Protein AF-X1THN0-F1 (afdb_monomer_lite)

Sequence (80 aa):
MLQETLLRLDGIDPGIPQLDPVLVCNEVHRFLVADQAKEINKPLRSIILEPEGRNTAPALTVVAQALMDQAEDAVMVMMP

Organism: NCBI:txid412755

Foldseek 3Di:
DLLVQLVVVVVPDPVDDDDQAEAEDAPVCVVVNVVSCVVNPGDHPYYHHDPDCPDDPVRVVVVCVVCVVVDDPDDDDDDD

pLDDT: mean 91.95, std 4.07, range [78.5, 97.69]

Secondary structure (DSSP, 8-state):
-THHHHHHGGGS-TTS--PPPEEEEEGGGHHHHHHHHHHTT---SEEEEESS---HHHHHHHHHHHHTTT-TTPPP----

Structure (mmCIF, N/CA/C/O backbone):
data_AF-X1THN0-F1
#
_entry.id   AF-X1THN0-F1
#
loop_
_atom_site.group_PDB
_atom_site.id
_atom_site.type_symbol
_atom_site.label_atom_id
_atom_site.label_alt_id
_atom_site.label_comp_id
_atom_site.label_asym_id
_atom_site.label_entity_id
_atom_site.label_seq_id
_atom_site.pdbx_PDB_ins_code
_atom_site.Cartn_x
_atom_site.Cartn_y
_atom_site.Cartn_z
_atom_site.occupancy
_atom_site.B_iso_or_equiv
_atom_site.auth_seq_id
_atom_site.auth_comp_id
_atom_site.auth_asym_id
_atom_site.auth_atom_id
_atom_site.pdbx_PDB_model_num
ATOM 1 N N . MET A 1 1 ? 1.786 13.612 -3.450 1.00 78.50 1 MET A N 1
ATOM 2 C CA . MET A 1 1 ? 2.642 12.553 -4.049 1.00 78.50 1 MET A CA 1
ATOM 3 C C . MET A 1 1 ? 3.054 11.560 -2.957 1.00 78.50 1 MET A C 1
ATOM 5 O O . MET A 1 1 ? 3.130 11.974 -1.809 1.00 78.50 1 MET A O 1
ATOM 9 N N . LEU A 1 2 ? 3.240 10.274 -3.300 1.00 94.62 2 LEU A N 1
ATOM 10 C CA . LEU A 1 2 ? 3.218 9.055 -2.448 1.00 94.62 2 LEU A CA 1
ATOM 11 C C . LEU A 1 2 ? 3.101 9.219 -0.916 1.00 94.62 2 LEU A C 1
ATOM 13 O O . LEU A 1 2 ? 2.084 8.806 -0.366 1.00 94.62 2 LEU A O 1
ATOM 17 N N . GLN A 1 3 ? 4.095 9.789 -0.221 1.00 96.62 3 GLN A N 1
ATOM 18 C CA . GLN A 1 3 ? 4.055 9.973 1.242 1.00 9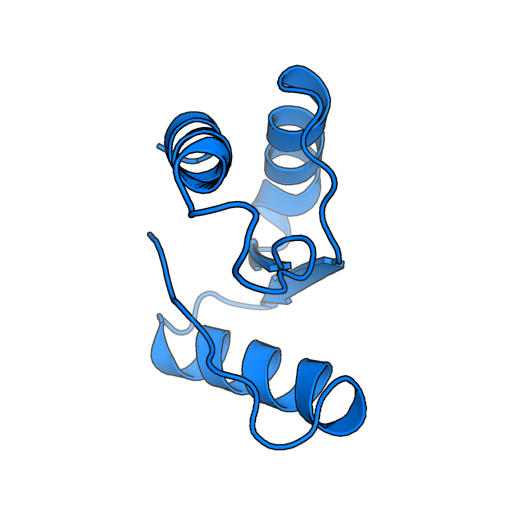6.62 3 GLN A CA 1
ATOM 19 C C . GLN A 1 3 ? 2.789 10.704 1.714 1.00 96.62 3 GLN A C 1
ATOM 21 O O . GLN A 1 3 ? 2.130 10.261 2.649 1.00 96.62 3 GLN A O 1
ATOM 26 N N . GLU A 1 4 ? 2.379 11.767 1.021 1.00 96.69 4 GLU A N 1
ATOM 27 C CA . GLU A 1 4 ? 1.132 12.486 1.319 1.00 96.69 4 GLU A CA 1
ATOM 28 C C . GLU A 1 4 ? -0.105 11.602 1.094 1.00 96.69 4 GLU A C 1
ATOM 30 O O . GLU A 1 4 ? -1.087 11.706 1.823 1.00 96.69 4 GLU A O 1
ATOM 35 N N . THR A 1 5 ? -0.078 10.712 0.094 1.00 96.25 5 THR A N 1
ATOM 36 C CA . THR A 1 5 ? -1.159 9.740 -0.140 1.00 96.25 5 THR A CA 1
ATOM 37 C C . THR A 1 5 ? -1.244 8.735 1.007 1.00 96.25 5 THR A C 1
ATOM 39 O O . THR A 1 5 ? -2.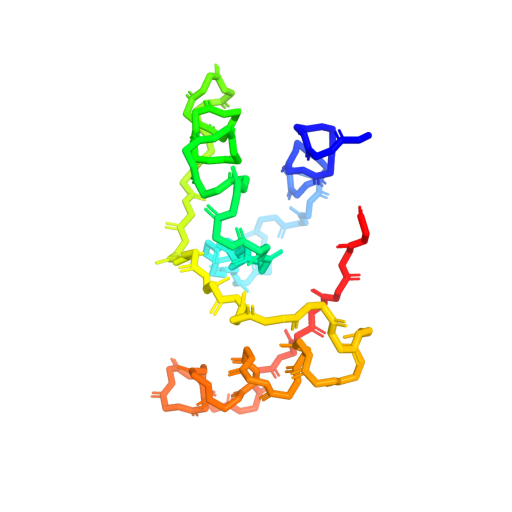338 8.484 1.501 1.00 96.25 5 THR A O 1
ATOM 42 N N . LEU A 1 6 ? -0.107 8.234 1.494 1.00 96.38 6 LEU A N 1
ATOM 43 C CA . LEU A 1 6 ? -0.057 7.323 2.641 1.00 96.38 6 LEU A CA 1
ATOM 44 C C . LEU A 1 6 ? -0.474 8.000 3.956 1.00 96.38 6 LEU A C 1
ATOM 46 O O . LEU A 1 6 ? -1.143 7.380 4.783 1.00 96.38 6 LEU A O 1
ATOM 50 N N . LEU A 1 7 ? -0.108 9.268 4.163 1.00 96.12 7 LEU A N 1
ATOM 51 C CA . LEU A 1 7 ? -0.516 10.042 5.342 1.00 96.12 7 LEU A CA 1
ATOM 52 C C . LEU A 1 7 ? -2.019 10.343 5.347 1.00 96.12 7 LEU A C 1
ATOM 54 O O . LEU A 1 7 ? -2.632 10.332 6.408 1.00 96.12 7 LEU A O 1
ATOM 58 N N . ARG A 1 8 ? -2.653 10.524 4.179 1.00 95.12 8 ARG A N 1
ATOM 59 C CA . ARG A 1 8 ? -4.117 10.700 4.095 1.00 95.12 8 ARG A CA 1
ATOM 60 C C . ARG A 1 8 ? -4.909 9.512 4.647 1.00 95.12 8 ARG A C 1
ATOM 62 O O . ARG A 1 8 ? -6.046 9.713 5.063 1.00 95.12 8 ARG A O 1
ATOM 69 N N . LEU A 1 9 ? -4.321 8.314 4.691 1.00 93.69 9 LEU A N 1
ATOM 70 C CA . LEU A 1 9 ? -4.960 7.138 5.287 1.00 93.69 9 LEU A CA 1
ATOM 71 C C . LEU A 1 9 ? -5.185 7.292 6.801 1.00 93.69 9 LEU A C 1
ATOM 73 O O . LEU A 1 9 ? -6.134 6.717 7.318 1.00 93.69 9 LEU A O 1
ATOM 77 N N . ASP A 1 10 ? -4.402 8.127 7.501 1.00 93.00 10 ASP A N 1
ATOM 78 C CA . ASP A 1 10 ? -4.619 8.398 8.939 1.00 93.00 10 ASP A CA 1
ATOM 79 C C . ASP A 1 10 ? -5.927 9.151 9.212 1.00 93.00 10 ASP A C 1
ATOM 81 O O . ASP A 1 10 ? -6.373 9.232 10.354 1.00 93.00 10 ASP A O 1
ATOM 85 N N . GLY A 1 11 ? -6.533 9.735 8.175 1.00 92.56 11 GLY A N 1
ATOM 86 C CA . GLY A 1 11 ? -7.815 10.424 8.272 1.00 92.56 11 GLY A CA 1
ATOM 87 C C . GLY A 1 11 ? -9.032 9.505 8.152 1.00 92.56 11 GLY A C 1
ATOM 88 O O . GLY A 1 11 ? -10.153 10.001 8.259 1.00 92.56 11 GLY A O 1
ATOM 89 N N . ILE A 1 12 ? -8.849 8.206 7.890 1.00 91.94 12 ILE A N 1
ATOM 90 C CA . ILE A 1 12 ? -9.961 7.251 7.824 1.00 91.94 12 ILE A CA 1
ATOM 91 C C . ILE A 1 12 ? -10.441 6.955 9.249 1.00 91.94 12 ILE A C 1
ATOM 93 O O . ILE A 1 12 ? -9.633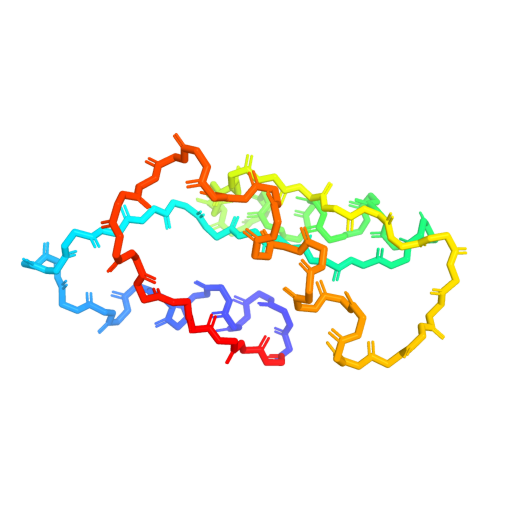 6.753 10.153 1.00 91.94 12 ILE A O 1
ATOM 97 N N . ASP A 1 13 ? -11.762 6.922 9.440 1.00 93.44 13 ASP A N 1
ATOM 98 C CA . ASP A 1 13 ? -12.383 6.627 10.733 1.00 93.44 13 ASP A CA 1
ATOM 99 C C . ASP A 1 13 ? -11.815 5.319 11.331 1.00 93.44 13 ASP A C 1
ATOM 101 O O . ASP A 1 13 ? -11.927 4.263 10.697 1.00 93.44 13 ASP A O 1
A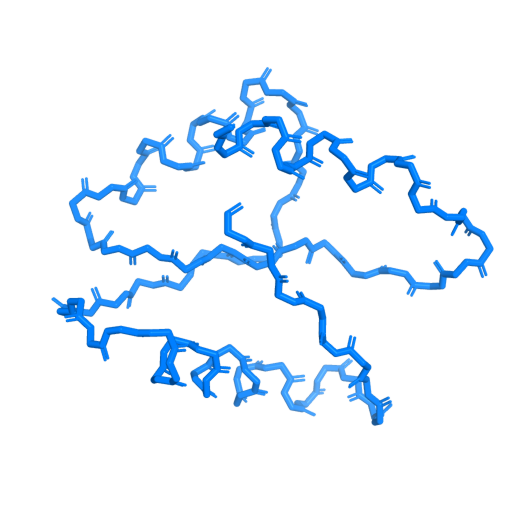TOM 105 N N . PRO A 1 14 ? -11.218 5.354 12.541 1.00 89.62 14 PRO A N 1
ATOM 106 C CA . PRO A 1 14 ? -10.655 4.168 13.184 1.00 89.62 14 PRO A CA 1
ATOM 107 C C . PRO A 1 14 ? -11.708 3.104 13.537 1.00 89.62 14 PRO A C 1
ATOM 109 O O . PRO A 1 14 ? -11.344 1.966 13.825 1.00 89.62 14 PRO A O 1
ATOM 112 N N . GLY A 1 15 ? -13.003 3.442 13.516 1.00 93.31 15 GLY A N 1
ATOM 113 C CA . GLY A 1 15 ? -14.103 2.484 13.644 1.00 93.31 15 GLY A CA 1
ATOM 114 C C . GLY A 1 15 ? -14.307 1.596 12.412 1.00 93.31 15 GLY A C 1
ATOM 115 O O . GLY A 1 15 ? -15.019 0.595 12.499 1.00 93.31 15 GLY A O 1
ATOM 116 N N . ILE A 1 16 ? -13.685 1.930 11.276 1.00 90.31 16 ILE A N 1
ATOM 117 C CA . ILE A 1 16 ? -13.704 1.118 10.058 1.00 90.31 16 ILE A CA 1
ATOM 118 C C . ILE A 1 16 ? -12.509 0.152 10.100 1.00 90.31 16 ILE A C 1
ATOM 120 O O . ILE A 1 16 ? -11.368 0.619 10.154 1.00 90.31 16 ILE A O 1
ATOM 124 N N . PRO A 1 17 ? -12.726 -1.179 10.043 1.00 89.12 17 PRO A N 1
ATOM 125 C CA . PRO A 1 17 ? -11.640 -2.148 9.941 1.00 89.12 17 PRO A CA 1
ATOM 126 C C . PRO A 1 17 ? -10.812 -1.908 8.679 1.00 89.12 17 PRO A C 1
ATOM 128 O O . PRO A 1 17 ? -11.340 -1.897 7.568 1.00 89.12 17 PRO A O 1
ATOM 131 N N . GLN A 1 18 ? -9.509 -1.724 8.858 1.00 88.94 18 GLN A N 1
ATOM 132 C CA . GLN A 1 18 ? -8.573 -1.422 7.781 1.00 88.94 18 GLN A CA 1
ATOM 133 C C . GLN A 1 18 ? -7.431 -2.433 7.775 1.00 88.94 18 GLN A C 1
ATOM 135 O O . GLN A 1 18 ? -6.993 -2.918 8.819 1.00 88.94 18 GLN A O 1
ATOM 140 N N . LEU A 1 19 ? -6.941 -2.734 6.577 1.00 89.94 19 LEU A N 1
ATOM 141 C CA . LEU A 1 19 ? -5.697 -3.464 6.371 1.00 89.94 19 LEU A CA 1
ATOM 142 C C . LEU A 1 19 ? -4.610 -2.472 5.955 1.00 89.94 19 LEU A C 1
ATOM 144 O O . LEU A 1 19 ? -4.908 -1.467 5.308 1.00 89.94 19 LEU A O 1
ATOM 148 N N . ASP A 1 20 ? -3.351 -2.786 6.269 1.00 93.44 20 ASP A N 1
ATOM 149 C CA . ASP A 1 20 ? -2.218 -2.001 5.773 1.00 93.44 20 ASP A CA 1
ATOM 150 C C . ASP A 1 20 ? -2.248 -1.901 4.233 1.00 93.44 20 ASP A C 1
ATOM 152 O O . ASP A 1 20 ? -2.619 -2.870 3.554 1.00 93.44 20 ASP A O 1
ATOM 156 N N . PRO A 1 21 ? -1.841 -0.757 3.658 1.00 94.69 21 PRO A N 1
ATOM 157 C CA . PRO A 1 21 ? -1.938 -0.514 2.225 1.00 94.69 21 PRO A CA 1
ATOM 158 C C . PRO A 1 21 ? -1.018 -1.429 1.410 1.00 94.69 21 PRO A C 1
ATOM 160 O O . PRO A 1 21 ? 0.063 -1.834 1.848 1.00 94.69 21 PRO A O 1
ATOM 163 N N . VAL A 1 22 ? -1.440 -1.705 0.177 1.00 95.12 22 VAL A N 1
ATOM 164 C CA . VAL A 1 22 ? -0.631 -2.366 -0.852 1.00 95.12 22 VAL A CA 1
ATOM 165 C C . VAL A 1 22 ? -0.152 -1.311 -1.841 1.00 95.12 22 VAL A C 1
ATOM 167 O O . VAL A 1 22 ? -0.959 -0.545 -2.364 1.00 95.12 22 VAL A O 1
ATOM 170 N N . LEU A 1 23 ? 1.152 -1.278 -2.113 1.00 95.62 23 LEU A N 1
ATOM 171 C CA . LEU A 1 23 ? 1.711 -0.431 -3.168 1.00 95.62 23 LEU A CA 1
ATOM 172 C C . LEU A 1 23 ? 1.954 -1.245 -4.432 1.00 95.62 23 LEU A C 1
ATOM 174 O O . LEU A 1 23 ? 2.473 -2.357 -4.369 1.00 95.62 23 LEU A O 1
ATOM 178 N N . VAL A 1 24 ? 1.637 -0.657 -5.582 1.00 94.25 24 VAL A N 1
ATOM 179 C CA . VAL A 1 24 ? 1.989 -1.201 -6.896 1.00 94.25 24 VAL A CA 1
ATOM 180 C C . VAL A 1 24 ? 2.961 -0.246 -7.563 1.00 94.25 24 VAL A C 1
ATOM 182 O O . VAL A 1 24 ? 2.700 0.955 -7.641 1.00 94.25 24 VAL A O 1
ATOM 185 N N . CYS A 1 25 ? 4.100 -0.760 -8.013 1.00 93.12 25 CYS A N 1
ATOM 186 C CA . CYS A 1 25 ? 5.086 0.039 -8.732 1.00 93.12 25 CYS A CA 1
ATOM 187 C C . CYS A 1 25 ? 5.892 -0.822 -9.705 1.00 93.12 25 CYS A C 1
ATOM 189 O O . CYS A 1 25 ? 5.852 -2.047 -9.650 1.00 93.12 25 CYS A O 1
ATOM 191 N N . ASN A 1 26 ? 6.644 -0.182 -10.597 1.00 91.19 26 ASN A N 1
ATOM 192 C CA . ASN A 1 26 ? 7.605 -0.893 -11.436 1.00 91.19 26 ASN A CA 1
ATOM 193 C C . ASN A 1 26 ? 8.829 -1.354 -10.615 1.00 91.19 26 ASN A C 1
ATOM 195 O O . ASN A 1 26 ? 9.109 -0.851 -9.522 1.00 91.19 26 ASN A O 1
ATOM 199 N N . GLU A 1 27 ? 9.620 -2.272 -11.173 1.00 88.88 27 GLU A N 1
ATOM 200 C CA . GLU A 1 27 ? 10.843 -2.749 -10.512 1.00 88.88 27 GLU A CA 1
ATOM 201 C C . GLU A 1 27 ? 11.869 -1.639 -10.238 1.00 88.88 27 GLU A C 1
ATOM 203 O O . GLU A 1 27 ? 12.572 -1.680 -9.226 1.00 88.88 27 GLU A O 1
ATOM 208 N N . VAL A 1 28 ? 11.936 -0.627 -11.109 1.00 88.75 28 VAL A N 1
ATOM 209 C CA . VAL A 1 28 ? 12.891 0.490 -11.017 1.00 88.75 28 VAL A CA 1
ATOM 210 C C . VAL A 1 28 ? 12.683 1.309 -9.739 1.00 88.75 28 VAL A C 1
ATOM 212 O O . VAL A 1 28 ? 13.647 1.821 -9.170 1.00 88.75 28 VAL A O 1
ATOM 215 N N . HIS A 1 29 ? 11.446 1.414 -9.251 1.00 88.94 29 HIS A N 1
ATOM 216 C CA . HIS A 1 29 ? 11.101 2.225 -8.083 1.00 88.94 29 HIS A CA 1
ATOM 217 C C . HIS A 1 29 ? 10.958 1.421 -6.783 1.00 88.94 29 HIS A C 1
ATOM 219 O O . HIS A 1 29 ? 10.715 2.026 -5.739 1.00 88.94 29 HIS A O 1
ATOM 225 N N . ARG A 1 30 ? 11.167 0.093 -6.799 1.00 91.19 30 ARG A N 1
ATOM 226 C CA . ARG A 1 30 ? 10.884 -0.801 -5.653 1.00 91.19 30 ARG A CA 1
ATOM 227 C C . ARG A 1 30 ? 11.543 -0.386 -4.335 1.00 91.19 30 ARG A C 1
ATOM 229 O O . ARG A 1 30 ? 10.944 -0.5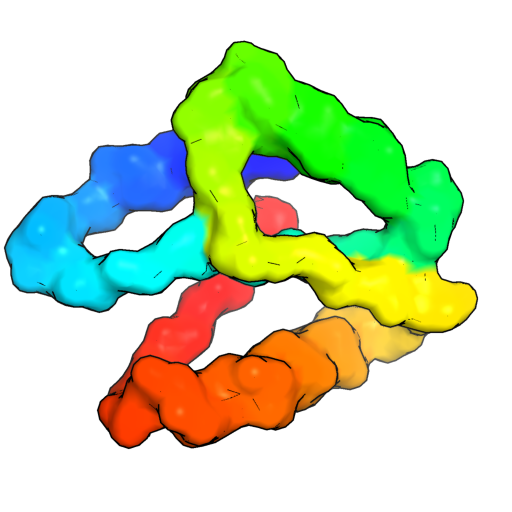25 -3.275 1.00 91.19 30 ARG A O 1
ATOM 236 N N . PHE A 1 31 ? 12.774 0.120 -4.398 1.00 92.69 31 PHE A N 1
ATOM 237 C CA . PHE A 1 31 ? 13.508 0.557 -3.210 1.00 92.69 31 PHE A CA 1
ATOM 238 C C . PHE A 1 31 ? 13.054 1.943 -2.756 1.00 92.69 31 PHE A C 1
ATOM 240 O O . PHE A 1 31 ? 12.796 2.147 -1.576 1.00 92.69 31 PHE A O 1
ATOM 247 N N . LEU A 1 32 ? 12.862 2.860 -3.708 1.00 94.62 32 LEU A N 1
ATOM 248 C CA . LEU A 1 32 ? 12.429 4.226 -3.433 1.00 94.62 32 LEU A CA 1
ATOM 249 C C . LEU A 1 32 ? 11.061 4.267 -2.737 1.00 94.62 32 LEU A C 1
ATOM 251 O O . LEU A 1 32 ? 10.901 4.996 -1.764 1.00 94.62 32 LEU A O 1
ATOM 255 N N . VAL A 1 33 ? 10.078 3.493 -3.211 1.00 94.81 33 VAL A N 1
ATOM 256 C CA . VAL A 1 33 ? 8.733 3.493 -2.603 1.00 94.81 33 VAL A CA 1
ATOM 257 C C . VAL A 1 33 ? 8.731 2.858 -1.211 1.00 94.81 33 VAL A C 1
ATOM 259 O O . VAL A 1 33 ? 8.019 3.327 -0.325 1.00 94.81 33 VAL A O 1
ATOM 262 N N . ALA A 1 34 ? 9.554 1.825 -1.001 1.00 94.81 34 ALA A N 1
ATOM 263 C CA . ALA A 1 34 ? 9.702 1.177 0.296 1.00 94.81 34 ALA A CA 1
ATOM 264 C C . ALA A 1 34 ? 10.352 2.120 1.314 1.00 94.81 34 ALA A C 1
ATOM 266 O O . ALA A 1 34 ? 9.890 2.213 2.450 1.00 94.81 34 ALA A O 1
ATOM 267 N N . ASP A 1 35 ? 11.400 2.836 0.907 1.00 96.44 35 ASP A N 1
ATOM 268 C CA . ASP A 1 35 ? 12.089 3.783 1.779 1.00 96.44 35 ASP A CA 1
ATOM 269 C C . ASP A 1 35 ? 11.215 5.005 2.079 1.00 96.44 35 ASP A C 1
ATOM 271 O O . ASP A 1 35 ? 11.107 5.385 3.242 1.00 96.44 35 ASP A O 1
ATOM 275 N N . GLN A 1 36 ? 10.468 5.525 1.098 1.00 96.69 36 GLN A N 1
ATOM 276 C CA . GLN A 1 36 ? 9.503 6.604 1.340 1.00 96.69 36 GLN A CA 1
ATOM 277 C C . GLN A 1 36 ? 8.447 6.237 2.387 1.00 96.69 36 GLN A C 1
ATOM 279 O O . GLN A 1 36 ? 8.110 7.084 3.211 1.00 96.69 36 GLN A O 1
ATOM 284 N N . ALA A 1 37 ? 7.924 5.006 2.377 1.00 96.81 37 ALA A N 1
ATOM 285 C CA . ALA A 1 37 ? 6.968 4.551 3.389 1.00 96.81 37 ALA A CA 1
ATOM 286 C C . ALA A 1 37 ? 7.619 4.406 4.776 1.00 96.81 37 ALA A C 1
ATOM 288 O O . ALA A 1 37 ? 7.029 4.814 5.779 1.00 96.81 37 ALA A O 1
ATOM 289 N N . LYS A 1 38 ? 8.854 3.886 4.841 1.00 96.56 38 LYS A N 1
ATOM 290 C CA . LYS A 1 38 ? 9.616 3.770 6.097 1.00 96.56 38 LYS A CA 1
ATOM 291 C C . LYS A 1 38 ? 9.922 5.128 6.721 1.00 96.56 38 LYS A C 1
ATOM 293 O O . LYS A 1 38 ? 9.779 5.263 7.931 1.00 96.56 38 LYS A O 1
ATOM 298 N N . GLU A 1 39 ? 10.312 6.122 5.924 1.00 97.69 39 GLU A N 1
ATOM 299 C CA . GLU A 1 39 ? 10.626 7.479 6.400 1.00 97.69 39 GLU A CA 1
ATOM 300 C C . GLU A 1 39 ? 9.470 8.113 7.183 1.00 97.69 39 GLU A C 1
ATOM 302 O O . GLU A 1 39 ? 9.696 8.822 8.162 1.00 97.69 39 GLU A O 1
ATOM 307 N N . ILE A 1 40 ? 8.229 7.816 6.789 1.00 97.00 40 ILE A N 1
ATOM 308 C CA . ILE A 1 40 ? 7.015 8.305 7.456 1.00 97.00 40 ILE A CA 1
ATOM 309 C C . ILE A 1 40 ? 6.395 7.277 8.415 1.00 97.00 40 ILE A C 1
ATOM 311 O O . ILE A 1 40 ? 5.264 7.461 8.858 1.00 97.00 40 ILE A O 1
ATOM 315 N N . ASN A 1 41 ? 7.119 6.201 8.746 1.00 96.25 41 ASN A N 1
ATOM 316 C CA . ASN A 1 41 ? 6.681 5.112 9.628 1.00 96.25 41 ASN A CA 1
ATOM 317 C C . ASN A 1 41 ? 5.345 4.468 9.215 1.00 96.25 41 ASN A C 1
ATOM 319 O O . ASN A 1 41 ? 4.539 4.092 10.067 1.00 96.25 41 ASN A O 1
ATOM 323 N N . LYS A 1 42 ? 5.102 4.331 7.908 1.00 96.12 42 LYS A N 1
ATOM 324 C CA . LYS A 1 42 ? 3.890 3.693 7.388 1.00 96.12 42 LYS A CA 1
ATOM 325 C C . LYS A 1 42 ? 4.125 2.213 7.105 1.00 96.12 42 LYS A C 1
ATOM 327 O O . LYS A 1 42 ? 4.941 1.900 6.233 1.00 96.12 42 LYS A O 1
ATOM 332 N N . PRO A 1 43 ? 3.421 1.296 7.795 1.00 95.06 43 PRO A N 1
ATOM 333 C CA . PRO A 1 43 ? 3.463 -0.111 7.440 1.00 95.06 43 PRO A CA 1
ATOM 334 C C . PRO A 1 43 ? 2.803 -0.313 6.075 1.00 95.06 43 PRO A C 1
ATOM 336 O O . PRO A 1 43 ? 1.807 0.326 5.739 1.00 95.06 43 PRO A O 1
ATOM 339 N N . LEU A 1 44 ? 3.383 -1.208 5.282 1.00 95.38 44 LEU A N 1
ATOM 340 C CA . LEU A 1 44 ? 2.803 -1.676 4.032 1.00 95.38 44 LEU A CA 1
ATOM 341 C C . LEU A 1 44 ? 2.509 -3.162 4.187 1.00 95.38 44 LEU A C 1
ATOM 343 O O . LEU A 1 44 ? 3.359 -3.907 4.679 1.00 95.38 44 LEU A O 1
ATOM 347 N N . ARG A 1 45 ? 1.352 -3.608 3.699 1.00 93.69 45 ARG A N 1
ATOM 348 C CA . ARG A 1 45 ? 1.029 -5.038 3.634 1.00 93.69 45 ARG A CA 1
ATOM 349 C C . ARG A 1 45 ? 1.930 -5.751 2.639 1.00 93.69 45 ARG A C 1
ATOM 351 O O . ARG A 1 45 ? 2.429 -6.839 2.907 1.00 93.69 45 ARG A O 1
ATOM 358 N N . SER A 1 46 ? 2.097 -5.153 1.463 1.00 93.94 46 SER A N 1
ATOM 359 C CA . SER A 1 46 ? 2.971 -5.666 0.412 1.00 93.94 46 SER A CA 1
ATOM 360 C C . SER A 1 46 ? 3.308 -4.584 -0.612 1.00 93.94 46 SER A C 1
ATOM 362 O O . SER A 1 46 ? 2.623 -3.564 -0.720 1.00 93.94 46 SER A O 1
ATOM 364 N N . ILE A 1 47 ? 4.378 -4.828 -1.368 1.00 95.25 47 ILE A N 1
ATOM 365 C CA . ILE A 1 47 ? 4.729 -4.070 -2.567 1.00 95.25 47 ILE A CA 1
ATOM 366 C C . ILE A 1 47 ? 4.690 -5.057 -3.730 1.00 95.25 47 ILE A C 1
ATOM 368 O O . ILE A 1 47 ? 5.473 -6.007 -3.761 1.00 95.25 47 ILE A O 1
ATOM 372 N N . ILE A 1 48 ? 3.773 -4.844 -4.667 1.00 94.69 48 ILE A N 1
ATOM 373 C CA . ILE A 1 48 ? 3.639 -5.649 -5.878 1.00 94.69 48 ILE A CA 1
ATOM 374 C C . ILE A 1 48 ? 4.416 -4.953 -6.993 1.00 94.69 48 ILE A C 1
ATOM 376 O O . ILE A 1 48 ? 4.214 -3.767 -7.264 1.00 94.69 48 ILE A O 1
ATOM 380 N N . LEU A 1 49 ? 5.322 -5.701 -7.621 1.00 93.44 49 LEU A N 1
ATOM 381 C CA . LEU A 1 4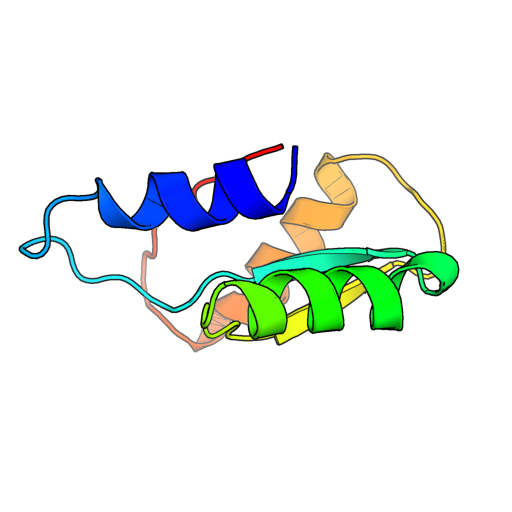9 ? 6.135 -5.204 -8.722 1.00 93.44 49 LEU A CA 1
ATOM 382 C C . LEU A 1 49 ? 5.498 -5.578 -10.052 1.00 93.44 49 LEU A C 1
ATOM 384 O O . LEU A 1 49 ? 5.330 -6.758 -10.360 1.00 93.44 49 LEU A O 1
ATOM 388 N N . GLU A 1 50 ? 5.163 -4.568 -10.845 1.00 90.12 50 GLU A N 1
ATOM 389 C CA . GLU A 1 50 ? 4.785 -4.773 -12.234 1.00 90.12 50 GLU A CA 1
ATOM 390 C C . GLU A 1 50 ? 6.051 -4.924 -13.088 1.00 90.12 50 GLU A C 1
ATOM 392 O O . GLU A 1 50 ? 6.938 -4.064 -13.018 1.00 90.12 50 GLU A O 1
ATOM 397 N N . PRO A 1 51 ? 6.144 -5.977 -13.923 1.00 84.75 51 PRO A N 1
ATOM 398 C CA . PRO A 1 51 ? 7.294 -6.164 -14.807 1.00 84.75 51 PRO A CA 1
ATOM 399 C C . PRO A 1 51 ? 7.382 -5.040 -15.848 1.00 84.75 51 PRO A C 1
ATOM 401 O O . PRO A 1 51 ? 8.463 -4.634 -16.258 1.00 84.75 51 PRO A O 1
ATOM 404 N N . GLU A 1 52 ? 6.227 -4.515 -16.256 1.00 86.94 52 GLU A N 1
ATOM 405 C CA . GLU A 1 52 ? 6.079 -3.428 -17.214 1.00 86.94 52 GLU A CA 1
ATOM 406 C C . GLU A 1 52 ? 4.851 -2.603 -16.824 1.00 86.94 52 GLU A C 1
ATOM 408 O O . GLU A 1 52 ? 3.826 -3.165 -16.438 1.00 86.94 52 GLU A O 1
ATOM 413 N N . GLY A 1 53 ? 4.926 -1.277 -16.962 1.00 85.00 53 GLY A N 1
ATOM 414 C CA . GLY A 1 53 ? 3.784 -0.404 -16.695 1.00 85.00 53 GLY A CA 1
ATOM 415 C C . GLY A 1 53 ? 2.676 -0.622 -17.726 1.00 85.00 53 GLY A C 1
ATOM 416 O O . GLY A 1 53 ? 2.808 -0.199 -18.874 1.00 85.00 53 GLY A O 1
ATOM 417 N N . ARG A 1 54 ? 1.578 -1.269 -17.317 1.00 88.44 54 ARG A N 1
ATOM 418 C CA . ARG A 1 54 ? 0.435 -1.608 -18.191 1.00 88.44 54 ARG A CA 1
ATOM 419 C C . ARG A 1 54 ? -0.825 -0.782 -17.903 1.00 88.44 54 ARG A C 1
ATOM 421 O O . ARG A 1 54 ? -1.919 -1.165 -18.312 1.00 88.44 54 ARG A O 1
ATOM 428 N N . ASN A 1 55 ? -0.662 0.386 -17.278 1.00 89.94 55 ASN A N 1
ATOM 429 C CA . ASN A 1 55 ? -1.725 1.262 -16.762 1.00 89.94 55 ASN A CA 1
ATOM 430 C C . ASN A 1 55 ? -2.476 0.677 -15.549 1.00 89.94 55 ASN A C 1
ATOM 432 O O . ASN A 1 55 ? -2.120 -0.357 -14.996 1.00 89.94 55 ASN A O 1
ATOM 436 N N . THR A 1 56 ? -3.524 1.378 -15.114 1.00 90.94 56 THR A N 1
ATOM 437 C CA . THR A 1 56 ? -4.188 1.161 -13.823 1.00 90.94 56 THR A CA 1
ATOM 438 C C . THR A 1 56 ? -5.032 -0.112 -13.751 1.00 90.94 56 THR A C 1
ATOM 440 O O . THR A 1 56 ? -5.069 -0.754 -12.707 1.00 90.94 56 THR A O 1
ATOM 443 N N . ALA A 1 57 ? -5.721 -0.503 -14.829 1.00 93.12 57 ALA A N 1
ATOM 444 C CA . ALA A 1 57 ? -6.625 -1.657 -14.773 1.00 93.12 57 ALA A CA 1
ATOM 445 C C . ALA A 1 57 ? -5.884 -2.987 -14.500 1.00 93.12 57 ALA A C 1
ATOM 447 O O . ALA A 1 57 ? -6.309 -3.715 -13.598 1.00 93.12 57 ALA A O 1
ATOM 448 N N . PRO A 1 58 ? -4.757 -3.300 -15.175 1.00 92.00 58 PRO A N 1
ATOM 449 C CA . PRO A 1 58 ? -3.953 -4.475 -14.836 1.00 92.00 58 PRO A CA 1
ATOM 450 C C . PRO A 1 58 ? -3.378 -4.420 -13.417 1.00 92.00 58 PRO A C 1
ATOM 452 O O . PRO A 1 58 ? -3.516 -5.401 -12.688 1.00 92.00 58 PRO A O 1
ATOM 455 N N . ALA A 1 59 ? -2.837 -3.271 -12.998 1.00 93.00 59 ALA A N 1
ATOM 456 C CA . ALA A 1 59 ? -2.310 -3.069 -11.648 1.00 93.00 59 ALA A CA 1
ATOM 457 C C . ALA A 1 59 ? -3.347 -3.427 -10.570 1.00 93.00 59 ALA A C 1
ATOM 459 O O . ALA A 1 59 ? -3.082 -4.230 -9.676 1.00 93.00 59 ALA A O 1
ATOM 460 N N . LEU A 1 60 ? -4.566 -2.890 -10.694 1.00 93.94 60 LEU A N 1
ATOM 461 C CA . LEU A 1 60 ? -5.651 -3.156 -9.745 1.00 93.94 60 LEU A CA 1
ATOM 462 C C . LEU A 1 60 ? -6.142 -4.599 -9.786 1.00 93.94 60 LEU A C 1
ATOM 464 O O . LEU A 1 60 ? -6.478 -5.154 -8.743 1.00 93.94 60 LEU A O 1
ATOM 468 N N . THR A 1 61 ? -6.155 -5.218 -10.966 1.00 93.81 61 THR A N 1
ATOM 469 C CA . THR A 1 61 ? -6.562 -6.622 -11.111 1.00 93.81 61 THR A CA 1
ATOM 470 C C . THR A 1 61 ? -5.607 -7.547 -10.360 1.00 93.81 61 THR A C 1
ATOM 472 O O . THR A 1 61 ? -6.054 -8.439 -9.642 1.00 93.81 61 THR A O 1
ATOM 475 N N . VAL A 1 62 ? -4.294 -7.315 -10.471 1.00 92.62 62 VAL A N 1
ATOM 476 C CA . VAL A 1 62 ? -3.281 -8.110 -9.759 1.00 92.62 62 VAL A CA 1
ATOM 477 C C . VAL A 1 62 ? -3.405 -7.935 -8.244 1.00 92.62 62 VAL A C 1
ATOM 479 O O . VAL A 1 62 ? -3.338 -8.923 -7.516 1.00 92.62 62 VAL A O 1
ATOM 482 N N . VAL A 1 63 ? -3.641 -6.708 -7.764 1.00 93.69 63 VAL A N 1
ATOM 483 C CA . VAL A 1 63 ? -3.866 -6.447 -6.330 1.00 93.69 63 VAL A CA 1
ATOM 484 C C . VAL A 1 63 ? -5.111 -7.173 -5.830 1.00 93.69 63 VAL A C 1
ATOM 486 O O . VAL A 1 63 ? -5.033 -7.891 -4.838 1.00 93.69 63 VAL A O 1
ATOM 489 N N . ALA A 1 64 ? -6.242 -7.036 -6.528 1.00 92.94 64 ALA A N 1
ATOM 490 C CA . ALA A 1 64 ? -7.489 -7.694 -6.146 1.00 92.94 64 ALA A CA 1
ATOM 491 C C . ALA A 1 64 ? -7.325 -9.221 -6.089 1.00 92.94 64 ALA A C 1
ATOM 493 O O . ALA A 1 64 ? -7.749 -9.854 -5.125 1.00 92.94 64 ALA A O 1
ATOM 494 N N . GLN A 1 65 ? -6.634 -9.804 -7.073 1.00 92.06 65 GLN A N 1
ATOM 495 C CA . GLN A 1 65 ? -6.346 -11.236 -7.092 1.00 92.06 65 GLN A CA 1
ATOM 496 C C . GLN A 1 65 ? -5.460 -11.672 -5.916 1.00 92.06 65 GLN A C 1
ATOM 498 O O . GLN A 1 65 ? -5.704 -12.723 -5.330 1.00 92.06 65 GLN A O 1
ATOM 503 N N . ALA A 1 66 ? -4.451 -10.878 -5.547 1.00 90.31 66 ALA A N 1
ATOM 504 C CA . ALA A 1 66 ? -3.552 -11.183 -4.431 1.00 90.31 66 ALA A CA 1
ATOM 505 C C . ALA A 1 66 ? -4.230 -11.076 -3.049 1.00 90.31 66 ALA A C 1
ATOM 507 O O . ALA A 1 66 ? -3.743 -11.649 -2.070 1.00 90.31 66 ALA A O 1
ATOM 508 N N . LEU A 1 67 ? -5.335 -10.332 -2.959 1.00 89.69 67 LEU A N 1
ATOM 509 C CA . LEU A 1 67 ? -6.085 -10.102 -1.722 1.00 89.69 67 LEU A CA 1
ATOM 510 C C . LEU A 1 67 ? -7.326 -10.996 -1.574 1.00 89.69 67 LEU A C 1
ATOM 512 O O . LEU A 1 67 ? -7.909 -11.014 -0.494 1.00 89.69 67 LEU A O 1
ATOM 516 N N . MET A 1 68 ? -7.708 -11.746 -2.614 1.00 88.19 68 MET A N 1
ATOM 517 C CA . MET A 1 68 ? -8.974 -12.491 -2.680 1.00 88.19 68 MET A CA 1
ATOM 518 C C . MET A 1 68 ? -9.185 -13.464 -1.507 1.00 88.19 68 MET A C 1
ATOM 520 O O . MET A 1 68 ? -10.293 -13.569 -0.996 1.00 88.19 68 MET A O 1
ATOM 524 N N . ASP A 1 69 ? -8.119 -14.108 -1.027 1.00 86.06 69 ASP A N 1
ATOM 525 C CA . ASP A 1 69 ? -8.191 -15.077 0.079 1.00 86.06 69 ASP A CA 1
ATOM 526 C C . ASP A 1 69 ? -8.036 -14.437 1.473 1.00 86.06 69 ASP A C 1
ATOM 528 O O . ASP A 1 69 ? -8.043 -15.132 2.488 1.00 86.06 69 ASP A O 1
ATOM 532 N N . GLN A 1 70 ? -7.835 -13.117 1.548 1.00 82.62 70 GLN A N 1
ATOM 533 C CA . GLN A 1 70 ? -7.491 -12.430 2.799 1.00 82.62 70 GLN A CA 1
ATOM 534 C C . GLN A 1 70 ? -8.702 -11.825 3.510 1.00 82.62 70 GLN A C 1
ATOM 536 O O . GLN A 1 70 ? -8.634 -11.589 4.717 1.00 82.62 70 GLN A O 1
ATOM 541 N N . ALA A 1 71 ? -9.789 -11.557 2.785 1.00 78.56 71 ALA A N 1
ATOM 542 C CA . ALA A 1 71 ? -11.020 -11.017 3.344 1.00 78.56 71 ALA A CA 1
ATOM 543 C C . ALA A 1 71 ? -12.207 -11.280 2.405 1.00 78.56 71 ALA A C 1
ATOM 545 O O . ALA A 1 71 ? -12.153 -10.972 1.216 1.00 78.56 71 ALA A O 1
ATOM 546 N N . GLU A 1 72 ? -13.285 -11.829 2.960 1.00 82.00 72 GLU A N 1
ATOM 547 C CA . GLU A 1 72 ? -14.544 -12.032 2.246 1.00 82.00 72 GLU A CA 1
ATOM 548 C C . GLU A 1 72 ? -15.265 -10.683 2.074 1.00 82.00 72 GLU A C 1
ATOM 550 O O . GLU A 1 72 ? -15.392 -9.925 3.034 1.00 82.00 72 GLU A O 1
ATOM 555 N N . ASP A 1 73 ? -15.698 -10.375 0.847 1.00 86.38 73 ASP A N 1
ATOM 556 C CA . ASP A 1 73 ? -16.429 -9.145 0.481 1.00 86.38 73 ASP A CA 1
ATOM 557 C C . ASP A 1 73 ? -15.719 -7.821 0.852 1.00 86.38 73 ASP A C 1
ATOM 559 O O . ASP A 1 73 ? -16.328 -6.825 1.248 1.00 86.38 73 ASP A O 1
ATOM 563 N N . ALA A 1 74 ? -14.387 -7.796 0.741 1.00 87.06 74 ALA A N 1
ATOM 564 C CA . ALA A 1 74 ? -13.602 -6.605 1.042 1.00 87.06 74 ALA A CA 1
ATOM 565 C C . ALA A 1 74 ? -13.780 -5.487 0.001 1.00 87.06 74 ALA A C 1
ATOM 567 O O . ALA A 1 74 ? -13.721 -5.705 -1.211 1.00 87.06 74 ALA A O 1
ATOM 568 N N . VAL A 1 75 ? -13.880 -4.248 0.486 1.00 90.25 75 VAL A N 1
ATOM 569 C CA . VAL A 1 75 ? -13.882 -3.048 -0.358 1.00 90.25 75 VAL A CA 1
ATOM 570 C C . VAL A 1 75 ? -12.447 -2.576 -0.590 1.00 90.25 75 VAL A C 1
ATOM 572 O O . VAL A 1 75 ? -11.735 -2.230 0.351 1.00 90.25 75 VAL A O 1
ATOM 575 N N . MET A 1 76 ? -12.032 -2.511 -1.856 1.00 91.88 76 MET A N 1
ATOM 576 C CA . MET A 1 76 ? -10.734 -1.962 -2.251 1.00 91.88 76 MET A CA 1
ATOM 577 C C . MET A 1 76 ? -10.869 -0.495 -2.674 1.00 91.88 76 MET A C 1
ATOM 579 O O . MET A 1 76 ? -11.638 -0.170 -3.579 1.00 91.88 76 MET A O 1
ATOM 583 N N . VAL A 1 77 ? -10.076 0.386 -2.059 1.00 92.44 77 VAL A N 1
ATOM 584 C CA . VAL A 1 77 ? -9.969 1.804 -2.439 1.00 92.44 77 VAL A CA 1
ATOM 585 C C . VAL A 1 77 ? -8.645 2.036 -3.157 1.00 92.44 77 VAL A C 1
ATOM 587 O O . VAL A 1 77 ? -7.582 1.693 -2.647 1.00 92.44 77 VAL A O 1
ATOM 590 N N . MET A 1 78 ? -8.707 2.640 -4.344 1.00 93.25 78 MET A N 1
ATOM 591 C CA . MET A 1 78 ? -7.528 3.013 -5.125 1.00 93.25 78 MET A CA 1
ATOM 592 C C . MET A 1 78 ? -7.201 4.490 -4.918 1.00 93.25 78 MET A C 1
ATOM 594 O O . MET A 1 78 ? -8.085 5.345 -5.000 1.00 93.25 78 MET A O 1
ATOM 598 N N . MET A 1 79 ? -5.924 4.787 -4.680 1.00 93.06 79 MET A N 1
ATOM 599 C CA . MET A 1 79 ? -5.413 6.152 -4.592 1.00 93.06 79 MET A CA 1
ATOM 600 C C . MET A 1 79 ? -4.184 6.305 -5.500 1.00 93.06 79 MET A C 1
ATOM 602 O O . MET A 1 79 ? -3.303 5.445 -5.443 1.00 93.06 79 MET A O 1
ATOM 606 N N . PRO A 1 80 ? -4.114 7.363 -6.330 1.00 87.56 80 PRO A N 1
ATOM 607 C CA . PRO A 1 80 ? -2.918 7.695 -7.098 1.00 87.56 80 PRO A CA 1
ATOM 608 C C . PRO A 1 80 ? -1.827 8.374 -6.249 1.00 87.56 80 PRO A C 1
ATOM 610 O O . PRO A 1 80 ? -2.130 8.969 -5.178 1.00 87.56 80 PRO A O 1
#

Radius of gyration: 12.86 Å; chains: 1; bounding box: 30×28×32 Å

InterPro domains:
  IPR005835 Nucleotidyl transferase domain [PF00483] (20-78)
  IPR029044 Nucleotide-diphospho-sugar transferases [G3DSA:3.90.550.10] (1-80)
  IPR029044 Nucleotide-diphospho-sugar transferases [SSF53448] (20-78)
  IPR051161 Mannose-6-phosphate isomerase type 2 [PTHR46390] (1-80)